Protein AF-A0A7J4QWZ9-F1 (afdb_monomer_lite)

Secondary structure (DSSP, 8-state):
------------------------------EEEEEE-TTTS-HHHHHHHHHHS-TT-EEEEEESS--THHHHHHHHHS---EEEEEETTEEEE-

Sequence (94 aa):
MVEPRETGWQAIEPTSTQAIALKETDPVIHLAGISFDPTEDAFDSIVSVLDTAGSTTLHLLQLSKNDGRIMDELTELYDVHVLERHSPGVYIVR

Radius of gyration: 21.72 Å; chains: 1; bounding box: 64×21×49 Å

Foldseek 3Di:
DDDDDDDPDDDDDDDDDPDDPDDDDPPDAAEAEDEDEPVPDDLVVVQVVVVVDPPRYKYWYAYPDQDCVVVVCSVVVHVKDFPDDPDRRITIID

pLDDT: mean 73.95, std 11.68, range [39.69, 88.56]

Structure (mmCIF, N/CA/C/O backbone):
data_AF-A0A7J4QWZ9-F1
#
_entry.id   AF-A0A7J4QWZ9-F1
#
loop_
_atom_site.group_PDB
_atom_site.id
_atom_site.type_symbol
_atom_site.label_atom_id
_atom_site.label_alt_id
_atom_site.label_comp_id
_atom_site.label_asym_id
_atom_site.label_entity_id
_atom_site.label_seq_id
_atom_site.pdbx_PDB_ins_code
_atom_site.Cartn_x
_atom_site.Cartn_y
_atom_site.Cartn_z
_atom_site.occupancy
_atom_site.B_iso_or_equiv
_atom_site.auth_seq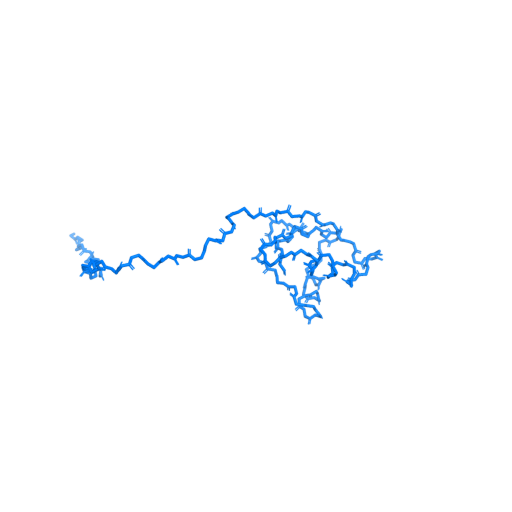_id
_atom_site.auth_comp_id
_atom_site.auth_asym_id
_atom_site.auth_atom_id
_atom_site.pdbx_PDB_model_num
ATOM 1 N N .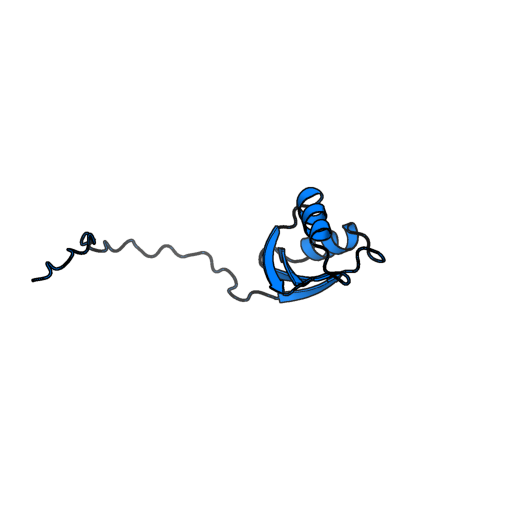 MET A 1 1 ? -45.326 7.067 -31.099 1.00 39.69 1 MET A N 1
ATOM 2 C CA . MET A 1 1 ? -46.021 6.599 -29.883 1.00 39.69 1 MET A CA 1
ATOM 3 C C . MET A 1 1 ? -45.025 5.697 -29.170 1.00 39.69 1 MET A C 1
ATOM 5 O O . MET A 1 1 ? -44.629 4.712 -29.771 1.00 39.69 1 MET A O 1
ATOM 9 N N . VAL A 1 2 ? -44.473 6.120 -28.030 1.00 46.91 2 VAL A N 1
ATOM 10 C CA . VAL A 1 2 ? -43.437 5.375 -27.287 1.00 46.91 2 VAL A CA 1
ATOM 11 C C . VAL A 1 2 ? -44.067 4.941 -25.971 1.00 46.91 2 VAL A C 1
ATOM 13 O O . VAL A 1 2 ? -44.525 5.791 -25.213 1.00 46.91 2 VAL A O 1
ATOM 16 N N . GLU A 1 3 ? -44.149 3.633 -25.750 1.00 56.25 3 GLU A N 1
ATOM 17 C CA . GLU A 1 3 ? -44.685 3.041 -24.524 1.00 56.25 3 GLU A CA 1
ATOM 18 C C . GLU A 1 3 ? -43.723 3.290 -23.347 1.00 56.25 3 GLU A C 1
ATOM 20 O O . GLU A 1 3 ? -42.505 3.143 -23.512 1.00 56.25 3 GLU A O 1
ATOM 25 N N . PRO A 1 4 ? -44.219 3.686 -22.162 1.00 55.75 4 PRO A N 1
ATOM 26 C CA . PRO A 1 4 ? -43.371 3.868 -20.995 1.00 55.75 4 PRO A CA 1
ATOM 27 C C . PRO A 1 4 ? -42.938 2.499 -20.458 1.00 55.75 4 PRO A C 1
ATOM 29 O O . PRO A 1 4 ? -43.768 1.651 -20.144 1.00 55.75 4 PRO A O 1
ATOM 32 N N . ARG A 1 5 ? -41.622 2.282 -20.348 1.00 59.25 5 ARG A N 1
ATOM 33 C CA . ARG A 1 5 ? -41.055 1.099 -19.690 1.00 59.25 5 ARG A CA 1
ATOM 34 C C . ARG A 1 5 ? -41.426 1.125 -18.211 1.00 59.25 5 ARG A C 1
ATOM 36 O O . ARG A 1 5 ? -40.970 1.999 -17.475 1.00 59.25 5 ARG A O 1
ATOM 43 N N . GLU A 1 6 ? -42.236 0.159 -17.800 1.00 60.03 6 GLU A N 1
ATOM 44 C CA . GLU A 1 6 ? -42.565 -0.098 -16.403 1.00 60.03 6 GLU A CA 1
ATOM 45 C C . GLU A 1 6 ? -41.273 -0.398 -15.636 1.00 60.03 6 GLU A C 1
ATOM 47 O O . GLU A 1 6 ? -40.478 -1.262 -16.015 1.00 60.03 6 GLU A O 1
ATOM 52 N N . THR A 1 7 ? -41.010 0.375 -14.586 1.00 63.44 7 THR A N 1
ATOM 53 C CA . THR A 1 7 ? -39.844 0.156 -13.742 1.00 63.44 7 THR A CA 1
ATOM 54 C C . THR A 1 7 ? -40.147 -1.048 -12.849 1.00 63.44 7 THR A C 1
ATOM 56 O O . THR A 1 7 ? -41.108 -1.045 -12.088 1.00 63.44 7 THR A O 1
ATOM 59 N N . GLY A 1 8 ? -39.358 -2.119 -12.966 1.00 62.19 8 GLY A N 1
ATOM 60 C CA . GLY A 1 8 ? -39.537 -3.376 -12.222 1.00 62.19 8 GLY A CA 1
ATOM 61 C C . GLY A 1 8 ? -39.242 -3.287 -10.719 1.00 62.19 8 GLY A C 1
ATOM 62 O O . GLY A 1 8 ? -38.790 -4.265 -10.128 1.00 62.19 8 GLY A O 1
ATOM 63 N N . TRP A 1 9 ? -39.443 -2.125 -10.098 1.00 68.19 9 TRP A N 1
ATOM 64 C CA . TRP A 1 9 ? -39.281 -1.946 -8.661 1.00 68.19 9 TRP A CA 1
ATOM 65 C C . TRP A 1 9 ? -40.493 -2.531 -7.946 1.00 68.19 9 TRP A C 1
ATOM 67 O O . TRP A 1 9 ? -41.604 -2.016 -8.056 1.00 68.19 9 TRP A O 1
ATOM 77 N N . GLN A 1 10 ? -40.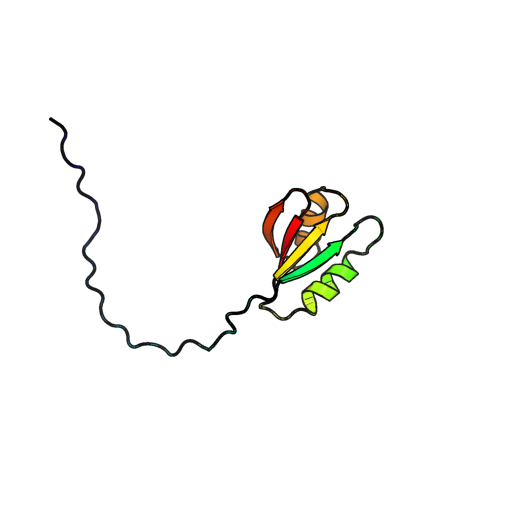283 -3.612 -7.199 1.00 64.38 10 GLN A N 1
ATOM 78 C CA . GLN A 1 10 ? -41.305 -4.104 -6.285 1.00 64.38 10 GLN A CA 1
ATOM 79 C C . GLN A 1 10 ? -41.366 -3.204 -5.051 1.00 64.38 10 GLN A C 1
ATOM 81 O O . GLN A 1 10 ? -40.336 -2.857 -4.471 1.00 64.38 10 GLN A O 1
ATOM 86 N N . ALA A 1 11 ? -42.581 -2.822 -4.660 1.00 65.56 11 ALA A N 1
ATOM 87 C CA . ALA A 1 11 ? -42.824 -2.069 -3.442 1.00 65.56 11 ALA A CA 1
ATOM 88 C C . ALA A 1 11 ? -42.512 -2.961 -2.232 1.00 65.56 11 ALA A C 1
ATOM 90 O O . ALA A 1 11 ? -43.275 -3.864 -1.901 1.00 65.56 11 ALA A O 1
ATOM 91 N N . ILE A 1 12 ? -41.368 -2.722 -1.596 1.00 70.69 12 ILE A N 1
ATOM 92 C CA . ILE A 1 12 ? -41.029 -3.303 -0.298 1.00 70.69 12 ILE A CA 1
ATOM 93 C C . ILE A 1 12 ? -41.461 -2.327 0.796 1.00 70.69 12 ILE A C 1
ATOM 95 O O . ILE A 1 12 ? -40.961 -1.207 0.872 1.00 70.69 12 ILE A O 1
ATOM 99 N N . GLU A 1 13 ? -42.402 -2.743 1.642 1.00 67.19 13 GLU A N 1
ATOM 100 C CA . GLU A 1 13 ? -42.717 -2.015 2.871 1.00 67.19 13 GLU A CA 1
ATOM 101 C C . GLU A 1 13 ? -41.613 -2.294 3.906 1.00 67.19 13 GLU A C 1
ATOM 103 O O . GLU A 1 13 ? -41.388 -3.456 4.265 1.00 67.19 13 GLU A O 1
ATOM 108 N N . PRO A 1 14 ? -40.881 -1.274 4.391 1.00 62.88 14 PRO A N 1
ATOM 109 C CA . PRO A 1 14 ? -39.836 -1.490 5.378 1.00 62.88 14 PRO A CA 1
ATOM 110 C C . PRO A 1 14 ? -40.472 -1.907 6.708 1.00 62.88 14 PRO A C 1
ATOM 112 O O . PRO A 1 14 ? -41.135 -1.118 7.378 1.00 62.88 14 PRO A O 1
ATOM 115 N N . THR A 1 15 ? -40.253 -3.156 7.117 1.00 65.81 15 THR A N 1
ATOM 116 C CA . THR A 1 15 ? -40.568 -3.588 8.483 1.00 65.81 15 THR A CA 1
ATOM 117 C C . THR A 1 15 ? -39.463 -3.087 9.407 1.00 65.81 15 THR A C 1
ATOM 119 O O . THR A 1 15 ? -38.286 -3.343 9.163 1.00 65.81 15 THR A O 1
ATOM 122 N N . SER A 1 16 ? -39.832 -2.347 10.456 1.00 61.78 16 SER A N 1
ATOM 123 C CA . SER A 1 16 ? -38.880 -1.815 11.434 1.00 61.78 16 SER A CA 1
ATOM 124 C C . SER A 1 16 ? -38.232 -2.957 12.219 1.00 61.78 16 SER A C 1
ATOM 126 O O . SER A 1 16 ? -38.822 -3.519 13.141 1.00 61.78 16 SER A O 1
ATOM 128 N N . THR A 1 17 ? -37.008 -3.317 11.845 1.00 69.00 17 THR A N 1
ATOM 129 C CA . THR A 1 17 ? -36.138 -4.168 12.656 1.00 69.00 17 THR A CA 1
ATOM 130 C C . THR A 1 17 ? -35.578 -3.312 13.791 1.00 69.00 17 THR A C 1
ATOM 132 O O . THR A 1 17 ? -35.068 -2.218 13.542 1.00 69.00 17 THR A O 1
ATOM 135 N N . GLN A 1 18 ? -35.697 -3.769 15.043 1.00 61.47 18 GLN A N 1
ATOM 136 C CA . GLN A 1 18 ? -35.123 -3.065 16.196 1.00 61.47 18 GLN A CA 1
ATOM 137 C C . GLN A 1 18 ? -33.640 -2.762 15.955 1.00 61.47 18 GLN A C 1
ATOM 139 O O . GLN A 1 18 ? -32.895 -3.619 15.478 1.00 61.47 18 GLN A O 1
ATOM 144 N N . ALA A 1 19 ? -33.228 -1.538 16.292 1.00 62.19 19 ALA A N 1
ATOM 145 C CA . ALA A 1 19 ? -31.849 -1.097 16.157 1.00 6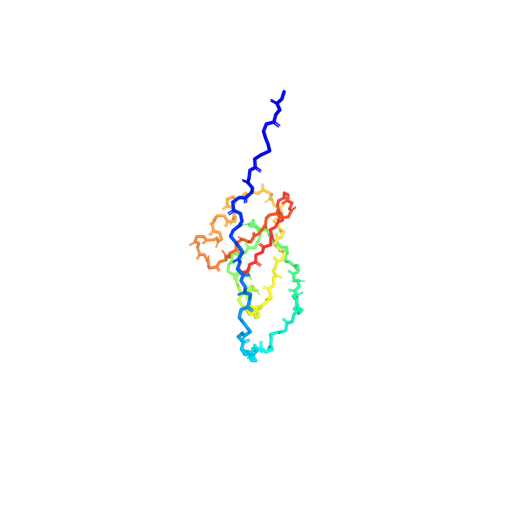2.19 19 ALA A CA 1
ATOM 146 C C . ALA A 1 19 ? -30.939 -1.979 17.022 1.00 62.19 19 ALA A C 1
ATOM 148 O O . ALA A 1 19 ? -30.992 -1.940 18.251 1.00 62.19 19 ALA A O 1
ATOM 149 N N . ILE A 1 20 ? -30.112 -2.791 16.370 1.00 59.28 20 ILE A N 1
ATOM 150 C CA . ILE A 1 20 ? -29.035 -3.518 17.031 1.00 59.28 20 ILE A CA 1
ATOM 151 C C . ILE A 1 20 ? -27.948 -2.482 17.313 1.00 59.28 20 ILE A C 1
ATOM 153 O O . ILE A 1 20 ? -27.534 -1.767 16.400 1.00 59.28 20 ILE A O 1
ATOM 157 N N . ALA A 1 21 ? -27.505 -2.372 18.565 1.00 61.84 21 ALA A N 1
ATOM 158 C CA . ALA A 1 21 ? -26.369 -1.527 18.909 1.00 61.84 21 ALA A CA 1
ATOM 159 C C . ALA A 1 21 ? -25.131 -2.048 18.162 1.00 61.84 21 ALA A C 1
ATOM 161 O O . ALA A 1 21 ? -24.589 -3.104 18.493 1.00 61.84 21 ALA A O 1
ATOM 162 N N . LEU A 1 22 ? -24.731 -1.339 17.107 1.00 61.56 22 LEU A N 1
ATOM 163 C CA . LEU A 1 22 ? -23.496 -1.613 16.387 1.00 61.56 22 LEU A CA 1
ATOM 164 C C . LEU A 1 22 ? -22.330 -1.279 17.318 1.00 61.56 22 LEU A C 1
ATOM 166 O O . LEU A 1 22 ? -22.356 -0.264 18.013 1.00 61.56 22 LEU A O 1
ATOM 170 N N . LYS A 1 23 ? -21.317 -2.147 17.348 1.00 62.22 23 LYS A N 1
ATOM 171 C CA . LYS A 1 23 ? -20.082 -1.890 18.090 1.00 62.22 23 LYS A CA 1
ATOM 172 C C . LYS A 1 23 ? -19.499 -0.568 17.587 1.00 62.22 23 LYS A C 1
ATOM 174 O O . LYS A 1 23 ? -19.236 -0.449 16.390 1.00 62.22 23 LYS A O 1
ATOM 179 N N . GLU A 1 24 ? -19.314 0.397 18.487 1.00 56.00 24 GLU A N 1
ATOM 180 C CA . GLU A 1 24 ? -18.644 1.653 18.155 1.00 56.00 24 GLU A CA 1
ATOM 181 C C . GLU A 1 24 ? -17.259 1.313 17.602 1.00 56.00 24 GLU A C 1
ATOM 183 O O . GLU A 1 24 ? -16.405 0.739 18.281 1.00 56.00 24 GLU A O 1
ATOM 188 N N . THR A 1 25 ? -17.099 1.561 16.310 1.00 58.97 25 THR A N 1
ATOM 189 C CA . THR A 1 25 ? -15.837 1.453 15.589 1.00 58.97 25 THR A CA 1
ATOM 190 C C . THR A 1 25 ? -15.385 2.875 15.344 1.00 58.97 25 THR A C 1
ATOM 192 O O . THR A 1 25 ? -16.200 3.724 14.982 1.00 58.97 25 THR A O 1
ATOM 195 N N . ASP A 1 26 ? -14.110 3.142 15.610 1.00 56.66 26 ASP A N 1
ATOM 196 C CA . ASP A 1 26 ? -13.542 4.461 15.383 1.00 56.66 26 ASP A CA 1
ATOM 197 C C . ASP A 1 26 ? -13.712 4.823 13.892 1.00 56.66 26 ASP A C 1
ATOM 199 O O . ASP A 1 26 ? -13.252 4.068 13.030 1.00 56.66 26 ASP A O 1
ATOM 203 N N . PRO A 1 27 ? -14.437 5.906 13.558 1.00 54.44 27 PRO A N 1
ATOM 204 C CA . PRO A 1 27 ? -14.688 6.274 12.171 1.00 54.44 27 PRO A CA 1
ATOM 205 C C . PRO A 1 27 ? -13.481 6.975 11.528 1.00 54.44 27 PRO A C 1
ATOM 207 O O . PRO A 1 27 ? -13.530 7.301 10.340 1.00 54.44 27 PRO A O 1
ATOM 210 N N . VAL A 1 28 ? -12.423 7.265 12.294 1.00 57.91 28 VAL A N 1
ATOM 211 C CA . VAL A 1 28 ? -11.244 7.984 11.823 1.00 57.91 28 VAL A CA 1
ATOM 212 C C . VAL A 1 28 ? -10.283 6.996 11.179 1.00 57.91 28 VAL A C 1
ATOM 214 O O . VAL A 1 28 ? -9.580 6.223 11.826 1.00 57.91 28 VAL A O 1
ATOM 217 N N . ILE A 1 29 ? -10.222 7.061 9.854 1.00 56.59 29 ILE A N 1
ATOM 218 C CA . ILE A 1 29 ? -9.186 6.380 9.087 1.00 56.59 29 ILE A CA 1
ATOM 219 C C . ILE A 1 29 ? -7.900 7.197 9.216 1.00 56.59 29 ILE A C 1
ATOM 221 O O . ILE A 1 29 ? -7.804 8.319 8.713 1.00 56.59 29 ILE A O 1
ATOM 225 N N . HIS A 1 30 ? -6.899 6.632 9.884 1.00 61.25 30 HIS A N 1
ATOM 226 C CA . HIS A 1 30 ? -5.557 7.199 9.922 1.00 61.25 30 HIS A CA 1
ATOM 227 C C . HIS A 1 30 ? -4.807 6.783 8.654 1.00 61.25 30 HIS A C 1
ATOM 229 O O . HIS A 1 30 ? -4.594 5.595 8.416 1.00 61.25 30 HIS A O 1
ATOM 235 N N . LEU A 1 31 ? -4.435 7.766 7.830 1.00 59.03 31 LEU A N 1
ATOM 236 C CA . LEU A 1 31 ? -3.654 7.549 6.616 1.00 59.03 31 LEU A CA 1
ATOM 237 C C . LEU A 1 31 ? -2.173 7.789 6.929 1.00 59.03 31 LEU A C 1
ATOM 239 O O . LEU A 1 31 ? -1.764 8.929 7.158 1.00 59.03 31 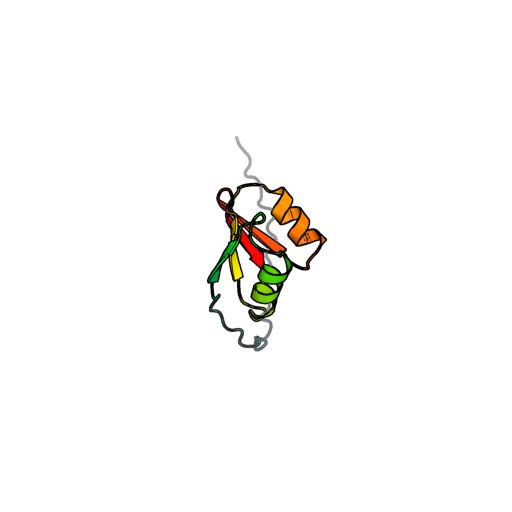LEU A O 1
ATOM 243 N N . ALA A 1 32 ? -1.372 6.727 6.956 1.00 67.88 32 ALA A N 1
ATOM 244 C CA . ALA A 1 32 ? 0.073 6.827 7.145 1.00 67.88 32 ALA A CA 1
ATOM 245 C C . ALA A 1 32 ? 0.781 6.755 5.782 1.00 67.88 32 ALA A C 1
ATOM 247 O O . ALA A 1 32 ? 0.623 5.791 5.036 1.00 67.88 32 ALA A O 1
ATOM 248 N N . GLY A 1 33 ? 1.543 7.794 5.432 1.00 65.56 33 GLY A N 1
ATOM 249 C CA . GLY A 1 33 ? 2.342 7.813 4.204 1.00 65.56 33 GLY A CA 1
ATOM 250 C C . GLY A 1 33 ? 3.668 7.080 4.391 1.00 65.56 33 GLY A C 1
ATOM 251 O O . GLY A 1 33 ? 4.428 7.423 5.293 1.00 65.56 33 GLY A O 1
ATOM 252 N N . ILE A 1 34 ? 3.948 6.103 3.529 1.00 74.31 34 ILE A N 1
ATOM 253 C CA . ILE A 1 34 ? 5.189 5.325 3.490 1.00 74.31 34 ILE A CA 1
ATOM 254 C C . ILE A 1 34 ? 5.766 5.424 2.073 1.00 74.31 34 ILE A C 1
ATOM 256 O O . ILE A 1 34 ? 5.087 5.156 1.083 1.00 74.31 34 ILE A O 1
ATOM 260 N N . SER A 1 35 ? 7.035 5.813 1.967 1.00 73.88 35 SER A N 1
ATOM 261 C CA . SER A 1 35 ? 7.788 5.723 0.713 1.00 73.88 35 SER A CA 1
ATOM 262 C C . SER A 1 35 ? 8.610 4.442 0.726 1.00 73.88 35 SER A C 1
ATOM 264 O O . SER A 1 35 ? 9.174 4.106 1.763 1.00 73.88 35 SER A O 1
ATOM 266 N N . PHE A 1 36 ? 8.689 3.760 -0.411 1.00 77.25 36 PHE A N 1
ATOM 267 C CA . PHE A 1 36 ? 9.452 2.528 -0.570 1.00 77.25 36 PHE A CA 1
ATOM 268 C C . PHE A 1 36 ? 10.268 2.536 -1.858 1.00 77.25 36 PHE A C 1
ATOM 270 O O . PHE A 1 36 ? 9.743 2.818 -2.942 1.00 77.25 36 PHE A O 1
ATOM 277 N N . ASP A 1 37 ? 11.541 2.176 -1.737 1.00 75.94 37 ASP A N 1
ATOM 278 C CA . ASP A 1 37 ? 12.423 1.915 -2.860 1.00 75.94 37 ASP A CA 1
ATOM 279 C C . ASP A 1 37 ? 12.852 0.437 -2.888 1.00 75.94 37 ASP A C 1
ATOM 281 O O . ASP A 1 37 ? 13.700 0.043 -2.099 1.00 75.94 37 ASP A O 1
ATOM 285 N N . PRO A 1 38 ? 12.373 -0.392 -3.831 1.00 65.81 38 PRO A N 1
ATOM 286 C CA . PRO A 1 38 ? 12.732 -1.816 -3.897 1.00 65.81 38 PRO A CA 1
ATOM 287 C C . PRO A 1 38 ? 14.218 -2.085 -4.192 1.00 65.81 38 PRO A C 1
ATOM 289 O O . PRO A 1 38 ? 14.643 -3.238 -4.167 1.00 65.81 38 PRO A O 1
ATOM 292 N N . THR A 1 39 ? 14.999 -1.063 -4.565 1.00 73.62 39 THR A N 1
ATOM 293 C CA . THR A 1 39 ? 16.445 -1.200 -4.801 1.00 73.62 39 THR A CA 1
ATOM 294 C C . THR A 1 39 ? 17.283 -0.959 -3.551 1.00 73.62 39 THR A C 1
ATOM 296 O O . THR A 1 39 ? 18.388 -1.490 -3.467 1.00 73.62 39 THR A O 1
ATOM 299 N N . GLU A 1 40 ? 16.747 -0.223 -2.577 1.00 77.44 40 GLU A N 1
ATOM 300 C CA . GLU A 1 40 ? 17.452 0.179 -1.353 1.00 77.44 40 GLU A CA 1
ATOM 301 C C . GLU A 1 40 ? 16.803 -0.418 -0.090 1.00 77.44 40 GLU A C 1
ATOM 303 O O . GLU A 1 40 ? 17.497 -0.757 0.869 1.00 77.44 40 GLU A O 1
ATOM 308 N N . ASP A 1 41 ? 15.481 -0.592 -0.095 1.00 79.44 41 ASP A N 1
ATOM 309 C CA . ASP A 1 41 ? 14.679 -1.070 1.023 1.00 79.44 41 ASP A CA 1
ATOM 310 C C . ASP A 1 41 ? 14.334 -2.562 0.875 1.00 79.44 41 ASP A C 1
ATOM 312 O O . ASP A 1 41 ? 13.931 -3.045 -0.185 1.00 79.44 41 ASP A O 1
ATOM 316 N N . ALA A 1 42 ? 14.429 -3.305 1.980 1.00 81.00 42 ALA A N 1
ATOM 317 C CA . ALA A 1 42 ? 13.965 -4.688 2.045 1.00 81.00 42 ALA A CA 1
ATOM 318 C C . ALA A 1 42 ? 12.438 -4.753 2.211 1.00 81.00 42 ALA A C 1
ATOM 320 O O . ALA A 1 42 ? 11.861 -3.991 2.990 1.00 81.00 42 ALA A O 1
ATOM 321 N N . PHE A 1 43 ? 11.789 -5.719 1.554 1.00 79.75 43 PHE A N 1
ATOM 322 C CA . PHE A 1 43 ? 10.342 -5.933 1.674 1.00 79.75 43 PHE A CA 1
ATOM 323 C C . PHE A 1 43 ? 9.887 -6.183 3.122 1.00 79.75 43 PHE A C 1
ATOM 325 O O . PHE A 1 43 ? 8.873 -5.628 3.544 1.00 79.75 43 PHE A O 1
ATOM 332 N N . ASP A 1 44 ? 10.678 -6.912 3.917 1.00 81.81 44 ASP A N 1
ATOM 333 C CA . ASP A 1 44 ? 10.388 -7.168 5.338 1.00 81.81 44 ASP A CA 1
ATOM 334 C C . ASP A 1 44 ? 10.247 -5.874 6.162 1.00 81.81 44 ASP A C 1
ATOM 336 O O . ASP A 1 44 ? 9.471 -5.815 7.118 1.00 81.81 44 ASP A O 1
ATOM 340 N N . SER A 1 45 ? 10.968 -4.812 5.783 1.00 78.94 45 SER A N 1
ATOM 341 C CA . SER A 1 45 ? 10.895 -3.514 6.459 1.00 78.94 45 SER A CA 1
ATOM 342 C C . SER A 1 45 ? 9.551 -2.825 6.229 1.00 78.94 45 SER A C 1
ATOM 344 O O . SER A 1 45 ? 9.014 -2.245 7.169 1.00 78.94 45 SER A O 1
ATOM 346 N N . ILE A 1 46 ? 8.977 -2.905 5.021 1.00 78.06 46 ILE A N 1
ATOM 347 C CA . ILE A 1 46 ? 7.623 -2.382 4.768 1.00 78.06 46 ILE A CA 1
ATOM 348 C C . ILE A 1 46 ? 6.607 -3.170 5.573 1.00 78.06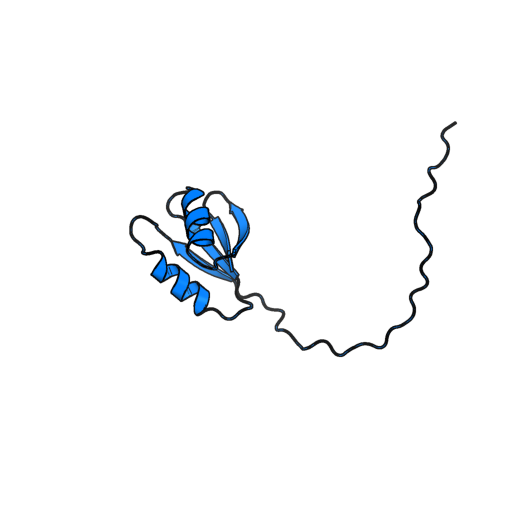 46 ILE A C 1
ATOM 350 O O . ILE A 1 46 ? 5.757 -2.580 6.230 1.00 78.06 46 ILE A O 1
ATOM 354 N N . VAL A 1 47 ? 6.683 -4.495 5.493 1.00 79.44 47 VAL A N 1
ATOM 355 C CA . VAL A 1 47 ? 5.664 -5.381 6.055 1.00 79.44 47 VAL A CA 1
ATOM 356 C C . VAL A 1 47 ? 5.589 -5.195 7.562 1.00 79.44 47 VAL A C 1
ATOM 358 O O . VAL A 1 47 ? 4.506 -5.025 8.100 1.00 79.44 47 VAL A O 1
ATOM 361 N N . SER A 1 48 ? 6.737 -5.061 8.227 1.00 80.00 48 SER A N 1
ATOM 362 C CA . SER A 1 48 ? 6.801 -4.715 9.649 1.00 80.00 48 SER A CA 1
ATOM 363 C C . SER A 1 48 ? 6.089 -3.393 9.982 1.00 80.00 48 SER A C 1
ATOM 365 O O . SER A 1 48 ? 5.411 -3.286 11.006 1.00 80.00 48 SER A O 1
ATOM 367 N N . VAL A 1 49 ? 6.195 -2.378 9.117 1.00 77.81 49 VAL A N 1
ATOM 368 C CA . VAL A 1 49 ? 5.503 -1.092 9.307 1.00 77.81 49 VAL A CA 1
ATOM 369 C C . VAL A 1 49 ? 3.993 -1.228 9.085 1.00 77.81 49 VAL A C 1
ATOM 371 O O . VAL A 1 49 ? 3.231 -0.625 9.842 1.00 77.81 49 VAL A O 1
ATOM 374 N N . LEU A 1 50 ? 3.568 -2.019 8.095 1.00 77.19 50 LEU A N 1
ATOM 375 C CA . LEU A 1 50 ? 2.154 -2.307 7.833 1.00 77.19 50 LEU A CA 1
ATOM 376 C C . LEU A 1 50 ? 1.527 -3.114 8.983 1.00 77.19 50 LEU A C 1
ATOM 378 O O . LEU A 1 50 ? 0.486 -2.726 9.499 1.00 77.19 50 LEU A O 1
ATOM 382 N N . ASP A 1 51 ? 2.212 -4.149 9.474 1.00 75.00 51 ASP A N 1
ATOM 383 C CA . ASP A 1 51 ? 1.748 -5.008 10.575 1.00 75.00 51 ASP A CA 1
ATOM 384 C C . ASP A 1 51 ? 1.664 -4.273 11.921 1.00 75.00 51 ASP A C 1
ATOM 386 O O . ASP A 1 51 ? 0.831 -4.586 12.775 1.00 75.00 51 ASP A O 1
ATOM 390 N N . THR A 1 52 ? 2.546 -3.294 12.147 1.00 69.56 52 THR A N 1
ATOM 391 C CA . THR A 1 52 ? 2.541 -2.500 13.387 1.00 69.56 52 THR A CA 1
ATOM 392 C C . THR A 1 52 ? 1.347 -1.542 13.436 1.00 69.56 52 THR A C 1
ATOM 394 O O . THR A 1 52 ? 0.926 -1.108 14.514 1.00 69.56 52 THR A O 1
ATOM 397 N N . ALA A 1 53 ? 0.783 -1.200 12.282 1.00 64.25 53 ALA A N 1
ATOM 398 C CA . ALA A 1 53 ? -0.386 -0.358 12.200 1.00 64.25 53 ALA A CA 1
ATOM 399 C C . ALA A 1 53 ? -1.645 -1.196 12.456 1.00 64.25 53 ALA A C 1
ATOM 401 O O . ALA A 1 53 ? -1.893 -2.212 11.819 1.00 64.25 53 ALA A O 1
ATOM 402 N N . GLY A 1 54 ? -2.454 -0.797 13.441 1.00 63.75 54 GLY A N 1
ATOM 403 C CA . GLY A 1 54 ? -3.657 -1.549 13.810 1.00 63.75 54 GLY A CA 1
ATOM 404 C C . GLY A 1 54 ? -4.617 -1.754 12.629 1.00 63.75 54 GLY A C 1
ATOM 405 O O . GLY A 1 54 ? -4.585 -1.002 11.657 1.00 63.75 54 GLY A O 1
ATOM 406 N N . SER A 1 55 ? -5.536 -2.718 12.756 1.00 65.12 55 SER A N 1
ATOM 407 C CA . SER A 1 55 ? -6.392 -3.246 11.672 1.00 65.12 55 SER A CA 1
ATOM 408 C C . SER A 1 55 ? -7.274 -2.238 10.912 1.00 65.12 55 SER A C 1
ATOM 410 O O . SER A 1 55 ? -7.960 -2.623 9.969 1.00 65.12 55 SER A O 1
ATOM 412 N N . THR A 1 56 ? -7.356 -0.984 11.357 1.00 69.06 56 THR A N 1
ATOM 413 C CA . THR A 1 56 ? -8.144 0.095 10.734 1.00 69.06 56 THR A CA 1
ATOM 414 C C . THR A 1 56 ? -7.279 1.142 10.028 1.00 69.06 56 THR A C 1
ATOM 416 O O . THR A 1 56 ? -7.804 2.149 9.552 1.00 69.06 56 THR A O 1
ATOM 419 N N . THR A 1 57 ? -5.963 0.939 9.981 1.00 71.56 57 THR A N 1
ATOM 420 C CA . THR A 1 57 ? -5.022 1.882 9.374 1.00 71.56 57 THR A CA 1
ATOM 421 C C . THR A 1 57 ? -4.906 1.612 7.882 1.00 71.56 57 THR A C 1
ATOM 423 O O . THR A 1 57 ? -4.862 0.464 7.452 1.00 71.56 57 THR A O 1
ATOM 426 N N . LEU A 1 58 ? -4.866 2.681 7.090 1.00 81.00 58 LEU A N 1
ATOM 427 C CA . LEU A 1 58 ? -4.579 2.603 5.664 1.00 81.00 58 LEU A CA 1
ATOM 428 C C . LEU A 1 58 ? -3.225 3.243 5.392 1.00 81.00 58 LEU A C 1
ATOM 430 O O . LEU A 1 58 ? -2.893 4.295 5.949 1.00 81.00 58 LEU A O 1
ATOM 434 N N . HIS A 1 59 ? -2.472 2.640 4.483 1.00 82.62 59 HIS A N 1
ATOM 435 C CA . HIS A 1 59 ? -1.152 3.118 4.116 1.00 82.62 59 HIS A CA 1
ATOM 436 C C . HIS A 1 59 ? -1.135 3.615 2.683 1.00 82.62 59 HIS A C 1
ATOM 438 O O . HIS A 1 59 ? -1.612 2.944 1.770 1.00 82.62 59 HIS A O 1
ATOM 444 N N . LEU A 1 60 ? -0.561 4.798 2.482 1.00 86.19 60 LEU A N 1
ATOM 445 C CA . LEU A 1 60 ? -0.169 5.254 1.155 1.00 86.19 60 LEU A CA 1
ATOM 446 C C . LEU A 1 60 ? 1.250 4.767 0.899 1.00 86.19 60 LEU A C 1
ATOM 448 O O . LEU A 1 60 ? 2.181 5.295 1.497 1.00 86.19 60 LEU A O 1
ATOM 452 N N . LEU A 1 61 ? 1.402 3.791 0.013 1.00 85.25 61 LEU A N 1
ATOM 453 C CA . LEU A 1 61 ? 2.689 3.282 -0.428 1.00 85.25 61 LEU A CA 1
ATOM 454 C C . LEU A 1 61 ? 3.089 3.965 -1.737 1.00 85.25 61 LEU A C 1
ATOM 456 O O . LEU A 1 61 ? 2.447 3.770 -2.771 1.00 85.25 61 LEU A O 1
ATOM 460 N N . GLN A 1 62 ? 4.154 4.760 -1.696 1.00 86.81 62 GLN A N 1
ATOM 461 C CA . GLN A 1 62 ? 4.753 5.369 -2.880 1.00 86.81 62 GLN A CA 1
ATOM 462 C C . GLN A 1 62 ? 6.012 4.603 -3.288 1.00 86.81 62 GLN A C 1
ATOM 464 O O . GLN A 1 62 ? 6.983 4.558 -2.540 1.00 86.81 62 GLN A O 1
ATOM 469 N N . LEU A 1 63 ? 6.008 4.057 -4.500 1.00 85.50 63 LEU A N 1
ATOM 470 C CA . LEU A 1 63 ? 7.158 3.411 -5.115 1.00 85.50 63 LEU A CA 1
ATOM 471 C C . LEU A 1 63 ? 8.098 4.455 -5.721 1.00 85.50 63 LEU A C 1
ATOM 473 O O . LEU A 1 63 ? 7.663 5.326 -6.482 1.00 85.50 63 LEU A O 1
ATOM 477 N N . SER A 1 64 ? 9.398 4.319 -5.462 1.00 81.56 64 SER A N 1
ATOM 478 C CA . SER A 1 64 ? 10.443 5.115 -6.126 1.00 81.56 64 SER A CA 1
ATOM 479 C C . SER A 1 64 ? 10.439 4.921 -7.649 1.00 81.56 64 SER A C 1
ATOM 481 O O . SER A 1 64 ? 10.652 5.860 -8.420 1.00 81.56 64 SER A O 1
ATOM 483 N N . LYS A 1 65 ? 10.125 3.699 -8.092 1.00 80.50 65 LYS A N 1
ATOM 484 C CA . LYS A 1 65 ? 9.966 3.307 -9.489 1.00 80.50 65 LYS A CA 1
ATOM 485 C C . LYS A 1 65 ? 8.557 2.772 -9.702 1.00 80.50 65 LYS A C 1
ATOM 487 O O . LYS A 1 65 ? 8.140 1.821 -9.053 1.00 80.50 65 LYS A O 1
ATOM 492 N N . ASN A 1 66 ? 7.831 3.350 -10.657 1.00 83.38 66 ASN A N 1
ATOM 493 C CA . ASN A 1 66 ? 6.494 2.892 -11.039 1.00 83.38 66 ASN A CA 1
ATOM 494 C C . ASN A 1 66 ? 6.562 1.560 -11.813 1.00 83.38 66 ASN A C 1
ATOM 496 O O . ASN A 1 66 ? 6.394 1.529 -13.033 1.00 83.38 66 ASN A O 1
ATOM 500 N N . ASP A 1 67 ? 6.831 0.475 -11.095 1.00 83.44 67 ASP A N 1
ATOM 501 C CA . ASP A 1 67 ? 6.823 -0.896 -11.590 1.00 83.44 67 ASP A CA 1
ATOM 502 C C . ASP A 1 67 ? 5.764 -1.690 -10.815 1.00 83.44 67 ASP A C 1
ATOM 504 O O . ASP A 1 67 ? 5.881 -1.906 -9.612 1.00 83.44 67 ASP A O 1
ATOM 508 N N . GLY A 1 68 ? 4.683 -2.072 -11.500 1.00 81.75 68 GLY A N 1
ATOM 509 C CA . GLY A 1 68 ? 3.555 -2.772 -10.876 1.00 81.75 68 GLY A CA 1
ATOM 510 C C . GLY A 1 68 ? 3.926 -4.147 -10.320 1.00 81.75 68 GLY A C 1
ATOM 511 O O . GLY A 1 68 ? 3.308 -4.584 -9.358 1.00 81.75 68 GLY A O 1
ATOM 512 N N . ARG A 1 69 ? 4.987 -4.770 -10.852 1.00 88.06 69 ARG A N 1
ATOM 513 C CA . ARG A 1 69 ? 5.449 -6.099 -10.424 1.00 88.06 69 ARG A CA 1
ATOM 514 C C . ARG A 1 69 ? 5.862 -6.135 -8.958 1.00 88.06 69 ARG A C 1
ATOM 516 O O . ARG A 1 69 ? 5.681 -7.145 -8.301 1.00 88.06 69 ARG A O 1
ATOM 523 N N . ILE A 1 70 ? 6.359 -5.012 -8.440 1.00 86.50 70 ILE A N 1
ATOM 524 C CA . ILE A 1 70 ? 6.727 -4.860 -7.028 1.00 86.50 70 ILE A CA 1
ATOM 525 C C . ILE A 1 70 ? 5.504 -5.065 -6.129 1.00 86.50 70 ILE A C 1
ATOM 527 O O . ILE A 1 70 ? 5.607 -5.684 -5.075 1.00 86.50 70 ILE A O 1
ATOM 531 N N . MET A 1 71 ? 4.343 -4.548 -6.545 1.00 87.88 71 MET A N 1
ATOM 532 C CA . MET A 1 71 ? 3.101 -4.732 -5.798 1.00 87.88 71 MET A CA 1
ATOM 533 C C . MET A 1 71 ? 2.589 -6.161 -5.915 1.00 87.88 71 MET A C 1
ATOM 535 O O . MET A 1 71 ? 2.118 -6.697 -4.918 1.00 87.88 71 MET A O 1
ATOM 539 N N . ASP A 1 72 ? 2.716 -6.773 -7.095 1.00 88.56 72 ASP A N 1
ATOM 540 C CA . ASP A 1 72 ? 2.350 -8.177 -7.298 1.00 88.56 72 ASP A CA 1
ATOM 541 C C . ASP A 1 72 ? 3.175 -9.082 -6.360 1.00 88.56 72 ASP A C 1
ATOM 543 O O . ASP A 1 72 ? 2.604 -9.870 -5.608 1.00 88.56 72 ASP A O 1
ATOM 547 N N . GLU A 1 73 ? 4.499 -8.890 -6.309 1.00 88.19 73 GLU A N 1
ATOM 548 C CA . GLU A 1 73 ? 5.403 -9.613 -5.403 1.00 88.19 73 GLU A CA 1
ATOM 549 C C . GLU A 1 73 ? 5.067 -9.362 -3.925 1.00 88.19 73 GLU A C 1
ATOM 551 O O . GLU A 1 73 ? 5.008 -10.309 -3.144 1.00 88.19 73 GLU A O 1
ATOM 556 N N . LEU A 1 74 ? 4.782 -8.113 -3.537 1.00 85.56 74 LEU A N 1
ATOM 557 C CA . LEU A 1 74 ? 4.353 -7.779 -2.173 1.00 85.56 74 LEU A CA 1
ATOM 558 C C . LEU A 1 74 ? 3.066 -8.503 -1.775 1.00 85.56 74 LEU A C 1
ATOM 560 O O . LEU A 1 74 ? 2.980 -8.986 -0.655 1.00 85.56 74 LEU A O 1
ATOM 564 N N . THR A 1 75 ? 2.088 -8.589 -2.677 1.00 87.75 75 THR A N 1
ATOM 565 C CA . THR A 1 75 ? 0.802 -9.258 -2.414 1.00 87.75 75 THR A CA 1
ATOM 566 C C . THR A 1 75 ? 0.891 -10.787 -2.447 1.00 87.75 75 THR A C 1
ATOM 568 O O . THR A 1 75 ? 0.047 -11.462 -1.865 1.00 87.75 75 THR A O 1
ATOM 571 N N . GLU A 1 76 ? 1.874 -11.350 -3.159 1.00 88.06 76 GLU A N 1
ATOM 572 C CA . GLU A 1 76 ? 2.090 -12.801 -3.243 1.00 88.06 76 GLU A CA 1
ATOM 573 C C . GLU A 1 76 ? 2.929 -13.317 -2.068 1.00 88.06 76 GLU A C 1
ATOM 575 O O . GLU A 1 76 ? 2.632 -14.370 -1.503 1.00 88.06 76 GLU A O 1
ATOM 580 N N . LEU A 1 77 ? 3.984 -12.583 -1.706 1.00 86.56 77 LEU A N 1
ATOM 581 C CA . LEU A 1 77 ? 4.929 -12.980 -0.662 1.00 86.56 77 LEU A CA 1
ATOM 582 C C . LEU A 1 77 ? 4.455 -12.589 0.740 1.00 86.56 77 LEU A C 1
ATOM 584 O O . LEU A 1 77 ? 4.834 -13.242 1.713 1.00 86.56 77 LEU A O 1
ATOM 588 N N . TYR A 1 78 ? 3.631 -11.547 0.843 1.00 82.38 78 TYR A N 1
ATOM 589 C CA . TYR A 1 78 ? 3.149 -10.996 2.103 1.00 82.38 78 TYR A CA 1
ATOM 590 C C . TYR A 1 78 ? 1.637 -10.747 2.037 1.00 82.38 78 TYR A C 1
ATOM 592 O O . TYR A 1 78 ? 1.071 -10.575 0.961 1.00 82.38 78 TYR A O 1
ATOM 600 N N . ASP A 1 79 ? 0.965 -10.703 3.191 1.00 81.38 79 ASP A N 1
ATOM 601 C CA . ASP A 1 79 ? -0.492 -10.479 3.280 1.00 81.38 79 ASP A CA 1
ATOM 602 C C . ASP A 1 79 ? -0.866 -8.995 3.100 1.00 81.38 79 ASP A C 1
ATOM 604 O O . ASP A 1 79 ? -1.685 -8.437 3.823 1.00 81.38 79 ASP A O 1
ATOM 608 N N . VAL A 1 80 ? -0.219 -8.325 2.144 1.00 85.12 80 VAL A N 1
ATOM 609 C CA . VAL A 1 80 ? -0.489 -6.930 1.799 1.00 85.12 80 VAL A CA 1
ATOM 610 C C . VAL A 1 80 ? -1.634 -6.899 0.802 1.00 85.12 80 VAL A C 1
ATOM 612 O O . VAL A 1 80 ? -1.550 -7.495 -0.272 1.00 85.12 80 VAL A O 1
ATOM 615 N N . HIS A 1 81 ? -2.697 -6.156 1.102 1.00 86.62 81 HIS A N 1
ATOM 616 C CA . HIS A 1 81 ? -3.807 -5.987 0.172 1.00 86.62 81 HIS A CA 1
ATOM 617 C C . HIS A 1 81 ? -3.824 -4.588 -0.433 1.00 86.62 81 HIS A C 1
ATOM 619 O O . HIS A 1 81 ? -4.015 -3.582 0.251 1.00 86.62 81 HIS A O 1
ATOM 625 N N . VAL A 1 82 ? -3.726 -4.530 -1.759 1.00 88.12 82 VAL A N 1
ATOM 626 C CA . VAL A 1 82 ? -3.934 -3.296 -2.519 1.00 88.12 82 VAL A CA 1
ATOM 627 C C . VAL A 1 82 ? -5.430 -3.014 -2.625 1.00 88.12 82 VAL A C 1
ATOM 629 O O . VAL A 1 82 ? -6.181 -3.799 -3.200 1.00 88.12 82 VAL A O 1
ATOM 632 N N . LEU A 1 83 ? -5.863 -1.875 -2.089 1.00 88.06 83 LEU A N 1
ATOM 633 C CA . LEU A 1 83 ? -7.257 -1.432 -2.143 1.00 88.06 83 LEU A CA 1
ATOM 634 C C . LEU A 1 83 ? -7.527 -0.588 -3.387 1.00 88.06 83 LEU A C 1
ATOM 636 O O . LEU A 1 83 ? -8.522 -0.787 -4.080 1.00 88.06 83 LEU A O 1
ATOM 640 N N . GLU A 1 84 ? -6.633 0.359 -3.667 1.00 86.88 84 GLU A N 1
ATOM 641 C CA . GLU A 1 84 ? -6.759 1.279 -4.792 1.00 86.88 84 GLU A CA 1
ATOM 642 C C . GLU A 1 84 ? -5.380 1.732 -5.277 1.00 86.88 84 GLU A C 1
ATOM 644 O O . GLU A 1 84 ? -4.444 1.903 -4.496 1.00 86.88 84 GLU A O 1
ATOM 649 N N . ARG A 1 85 ? -5.258 1.984 -6.582 1.00 87.88 85 ARG A N 1
ATOM 650 C CA . ARG A 1 85 ? -4.122 2.711 -7.148 1.00 87.88 85 ARG A CA 1
ATOM 651 C C . ARG A 1 85 ? -4.497 4.179 -7.316 1.00 87.88 85 ARG A C 1
ATOM 653 O O . ARG A 1 85 ? -5.227 4.520 -8.244 1.00 87.88 85 ARG A O 1
ATOM 660 N N . HIS A 1 86 ? -3.956 5.035 -6.455 1.00 84.31 86 HIS A N 1
ATOM 661 C CA . HIS A 1 86 ? -4.249 6.467 -6.470 1.00 84.31 86 HIS A CA 1
ATOM 662 C C . HIS A 1 86 ? -3.605 7.178 -7.672 1.00 84.31 86 HIS A C 1
ATOM 664 O O . HIS A 1 86 ? -4.224 8.021 -8.320 1.00 84.31 86 HIS A O 1
ATOM 670 N N . SER A 1 87 ? -2.352 6.840 -7.993 1.00 83.81 87 SER A N 1
ATOM 671 C CA . SER A 1 87 ? -1.618 7.417 -9.125 1.00 83.81 87 SER A CA 1
ATOM 672 C C . SER A 1 87 ? -0.510 6.465 -9.616 1.00 83.81 87 SER A C 1
ATOM 674 O O . SER A 1 87 ? -0.309 5.386 -9.044 1.00 83.81 87 SER A O 1
ATOM 676 N N . PRO A 1 88 ? 0.205 6.774 -10.716 1.00 84.44 88 PRO A N 1
ATOM 677 C CA . PRO A 1 88 ? 1.338 5.962 -11.148 1.00 84.44 88 PRO A CA 1
ATOM 678 C C . PRO A 1 88 ? 2.403 5.854 -10.043 1.00 84.44 88 PRO A C 1
ATOM 680 O O . PRO A 1 88 ? 3.029 6.845 -9.687 1.00 84.44 88 PRO A O 1
ATOM 683 N N . GLY A 1 89 ? 2.609 4.645 -9.514 1.00 83.44 89 GLY A N 1
ATOM 684 C CA . GLY A 1 89 ? 3.566 4.376 -8.442 1.00 83.44 89 GLY A CA 1
ATOM 685 C C . GLY A 1 89 ? 3.037 4.644 -7.033 1.00 83.44 89 GLY A C 1
ATOM 686 O O . GLY A 1 89 ? 3.802 4.472 -6.098 1.00 83.44 89 GLY A O 1
ATOM 687 N N . VAL A 1 90 ? 1.769 5.032 -6.851 1.00 85.81 90 VAL A N 1
ATOM 688 C CA . VAL A 1 90 ? 1.184 5.266 -5.519 1.00 85.81 90 VAL A CA 1
ATOM 689 C C . VAL A 1 90 ? -0.038 4.380 -5.310 1.00 85.81 90 VAL A C 1
ATOM 691 O O . VAL A 1 90 ? -0.997 4.427 -6.089 1.00 85.81 90 VAL A O 1
ATOM 694 N N . TYR A 1 91 ? -0.009 3.602 -4.234 1.00 88.06 91 TYR A N 1
ATOM 695 C CA . TYR A 1 91 ? -1.010 2.601 -3.888 1.00 88.06 91 TYR A CA 1
ATOM 696 C C . TYR A 1 91 ? -1.549 2.855 -2.486 1.00 88.06 91 TYR A C 1
ATOM 698 O O . TYR A 1 91 ? -0.810 3.254 -1.592 1.00 88.06 91 TYR A O 1
ATOM 706 N N . ILE A 1 92 ? -2.841 2.617 -2.297 1.00 87.50 92 ILE A N 1
ATOM 707 C CA . ILE A 1 92 ? -3.457 2.535 -0.979 1.00 87.50 92 ILE A CA 1
ATOM 708 C C . ILE A 1 92 ? -3.493 1.057 -0.608 1.00 87.50 92 ILE A C 1
ATOM 710 O O . ILE A 1 92 ? -4.104 0.258 -1.324 1.00 87.50 92 ILE A O 1
ATOM 714 N N . VAL A 1 93 ? -2.825 0.704 0.485 1.00 87.00 93 VAL A N 1
ATOM 715 C CA . VAL A 1 93 ? -2.672 -0.675 0.951 1.00 87.00 93 VAL A CA 1
ATOM 716 C C . VAL A 1 93 ? -3.133 -0.829 2.396 1.00 87.00 93 VAL A C 1
ATOM 718 O O . VAL A 1 93 ? -3.190 0.151 3.149 1.00 87.00 93 VAL A O 1
ATOM 721 N N . ARG A 1 94 ? -3.470 -2.064 2.755 1.00 83.38 94 ARG A N 1
ATOM 722 C CA . ARG A 1 94 ? -3.687 -2.514 4.127 1.00 83.38 94 ARG A CA 1
ATOM 723 C C . ARG A 1 94 ? -2.862 -3.769 4.377 1.00 83.38 94 ARG A C 1
ATOM 725 O O . ARG A 1 94 ? -2.683 -4.528 3.395 1.00 83.38 94 ARG A O 1
#